Protein AF-A0A1Z9S9E4-F1 (afdb_monomer)

Foldseek 3Di:
DDWDKDWFDADPLLADDLVRVLVPDDPQWAEKEFEPQAPPNRRGHPLVSVVVSCVVRVHHYYYDPHPVHSTGITIGD

Sequence (77 aa):
MDIPVKRVALCEDFKAEASAMKAAIDDDMIMIVGSAPCFHHGVVDEIAELGEIALDTDVWYRSSNGWDGCFPILILR

Mean predicted aligned error: 5.11 Å

Solvent-accessible surface area (backbone atoms only — not comparable to full-atom values): 4452 Å² total; per-residue (Å²): 137,90,63,53,72,50,75,48,71,60,41,97,85,70,30,56,34,64,69,59,45,62,72,67,62,54,98,57,46,52,32,39,36,44,32,59,35,14,62,83,77,65,44,61,34,64,60,67,62,52,46,50,51,20,65,76,67,79,28,42,72,42,84,40,73,13,91,89,47,75,54,36,35,37,34,39,105

Radius of gyration: 11.32 Å; Cα contacts (8 Å, |Δi|>4): 153; chains: 1; bounding box: 24×25×30 Å

Structure (mmCIF, N/CA/C/O backbone):
data_AF-A0A1Z9S9E4-F1
#
_entry.id   AF-A0A1Z9S9E4-F1
#
loop_
_atom_site.group_PDB
_atom_site.id
_atom_site.type_symbol
_atom_site.label_atom_id
_atom_site.label_alt_id
_atom_site.label_comp_id
_atom_site.label_asym_id
_atom_site.label_entity_id
_atom_site.label_seq_id
_atom_site.pdbx_PDB_ins_code
_atom_site.Cartn_x
_atom_site.Cartn_y
_atom_site.Cartn_z
_atom_site.occupancy
_atom_site.B_iso_or_equiv
_atom_site.auth_seq_id
_atom_site.auth_comp_id
_atom_site.auth_asym_id
_atom_site.auth_atom_id
_atom_site.pdbx_PDB_model_num
ATOM 1 N N . MET A 1 1 ? 5.588 -17.726 16.722 1.00 46.38 1 MET A N 1
ATOM 2 C CA . MET A 1 1 ? 4.697 -16.552 16.744 1.00 46.38 1 MET A CA 1
ATOM 3 C C . MET A 1 1 ? 3.796 -16.685 15.544 1.00 46.38 1 MET A C 1
ATOM 5 O O . MET A 1 1 ? 4.333 -16.867 14.461 1.00 46.38 1 MET A O 1
ATOM 9 N N . ASP A 1 2 ? 2.487 -16.703 15.760 1.00 80.25 2 ASP A N 1
ATOM 10 C CA . ASP A 1 2 ? 1.485 -16.967 14.726 1.00 80.25 2 ASP A CA 1
ATOM 11 C C . ASP A 1 2 ? 0.690 -15.673 14.541 1.00 80.25 2 ASP A C 1
ATOM 13 O O . ASP A 1 2 ? -0.256 -15.410 15.276 1.00 80.25 2 ASP A O 1
ATOM 17 N N . ILE A 1 3 ? 1.205 -14.794 13.680 1.00 81.31 3 ILE A N 1
ATOM 18 C CA . ILE A 1 3 ? 0.568 -13.516 13.357 1.00 81.31 3 ILE A CA 1
ATOM 19 C C . ILE A 1 3 ? -0.141 -13.716 12.016 1.00 81.31 3 ILE A C 1
ATOM 21 O O . ILE A 1 3 ? 0.538 -14.064 11.042 1.00 81.31 3 ILE A O 1
ATOM 25 N N . PRO A 1 4 ? -1.469 -13.542 11.933 1.00 84.50 4 PRO A N 1
ATOM 26 C CA . PRO A 1 4 ? -2.183 -13.717 10.681 1.00 84.50 4 PRO A CA 1
ATOM 27 C C . PRO A 1 4 ? -1.738 -12.676 9.646 1.00 84.50 4 PRO A C 1
ATOM 29 O O . PRO A 1 4 ? -1.615 -11.484 9.929 1.00 84.50 4 PRO A O 1
ATOM 32 N N . VAL A 1 5 ? -1.491 -13.141 8.422 1.00 86.69 5 VAL A N 1
ATOM 33 C CA . VAL A 1 5 ? -1.047 -12.298 7.307 1.00 86.69 5 VAL A CA 1
ATOM 34 C C . VAL A 1 5 ? -2.061 -12.382 6.180 1.00 86.69 5 VAL A C 1
ATOM 36 O O . VAL A 1 5 ? -2.324 -13.466 5.651 1.00 86.69 5 VAL A O 1
ATOM 39 N N . LYS A 1 6 ? -2.585 -11.229 5.764 1.00 86.81 6 LYS A N 1
ATOM 40 C CA . LYS A 1 6 ? -3.484 -11.104 4.618 1.00 86.81 6 LYS A CA 1
ATOM 41 C C . LYS A 1 6 ? -2.716 -10.494 3.451 1.00 86.81 6 LYS A C 1
ATOM 43 O O . LYS A 1 6 ? -2.112 -9.433 3.571 1.00 86.81 6 LYS A O 1
ATOM 48 N N . ARG A 1 7 ? -2.713 -11.197 2.317 1.00 86.25 7 ARG A N 1
ATOM 49 C CA . ARG A 1 7 ? -2.080 -10.736 1.074 1.00 86.25 7 ARG A CA 1
ATOM 50 C C . ARG A 1 7 ? -3.148 -10.175 0.155 1.00 86.25 7 ARG A C 1
ATOM 52 O O . ARG A 1 7 ? -4.181 -10.817 -0.039 1.00 86.25 7 ARG A O 1
ATOM 59 N N . VAL A 1 8 ? -2.887 -8.998 -0.393 1.00 86.31 8 VAL A N 1
ATOM 60 C CA . VAL A 1 8 ? -3.776 -8.334 -1.349 1.00 86.31 8 VAL A CA 1
ATOM 61 C C . VAL A 1 8 ? -3.271 -8.587 -2.772 1.00 86.31 8 VAL A C 1
ATOM 63 O O . VAL A 1 8 ? -2.102 -8.923 -2.977 1.00 86.31 8 VAL A O 1
ATOM 66 N N . ALA A 1 9 ? -4.167 -8.503 -3.754 1.00 81.81 9 ALA A N 1
ATOM 67 C CA . ALA A 1 9 ? -3.793 -8.606 -5.157 1.00 81.81 9 ALA A CA 1
ATOM 68 C C . ALA A 1 9 ? -2.857 -7.455 -5.575 1.00 81.81 9 ALA A C 1
ATOM 70 O O . ALA A 1 9 ? -2.863 -6.373 -4.986 1.00 81.81 9 ALA A O 1
ATOM 71 N N . LEU A 1 10 ? -2.037 -7.727 -6.590 1.00 84.19 10 LEU A N 1
ATOM 72 C CA . LEU A 1 10 ? -1.193 -6.738 -7.253 1.00 84.19 10 LEU A CA 1
ATOM 73 C C . LEU A 1 10 ? -1.917 -6.175 -8.478 1.00 84.19 10 LEU A C 1
ATOM 75 O O . LEU A 1 10 ? -2.709 -6.878 -9.109 1.00 84.19 10 LEU A O 1
ATOM 79 N N . CYS A 1 11 ? -1.559 -4.952 -8.858 1.00 83.88 11 CYS A N 1
ATOM 80 C CA . CYS A 1 11 ? -1.892 -4.381 -10.159 1.00 83.88 11 CYS A CA 1
ATOM 81 C C . CYS A 1 11 ? -1.199 -5.144 -11.305 1.00 83.88 11 CYS A C 1
ATOM 83 O O . CYS A 1 11 ? -0.242 -5.891 -11.085 1.00 83.88 11 CYS A O 1
ATOM 85 N N . GLU A 1 12 ? -1.620 -4.889 -12.549 1.00 84.81 12 GLU A N 1
ATOM 86 C CA . GLU A 1 12 ? -0.977 -5.447 -13.755 1.00 84.81 12 GLU A CA 1
ATOM 87 C C . GLU A 1 12 ? 0.515 -5.080 -13.855 1.00 84.81 12 GLU A C 1
ATOM 89 O O . GLU A 1 12 ? 1.320 -5.878 -14.330 1.00 84.81 12 GLU A O 1
ATOM 94 N N . ASP A 1 13 ? 0.899 -3.919 -13.314 1.00 84.06 13 ASP A N 1
ATOM 95 C CA . ASP A 1 13 ? 2.289 -3.451 -13.227 1.00 84.06 13 ASP A CA 1
ATOM 96 C C . ASP A 1 13 ? 3.079 -4.072 -12.055 1.00 84.06 13 ASP A C 1
ATOM 98 O O . ASP A 1 13 ? 4.173 -3.614 -11.719 1.00 84.06 13 ASP A O 1
ATOM 102 N N . PHE A 1 14 ? 2.526 -5.099 -11.401 1.00 82.31 14 PHE A N 1
ATOM 103 C CA . PHE A 1 14 ? 3.099 -5.809 -10.251 1.00 82.31 14 PHE A CA 1
ATOM 104 C C . PHE A 1 14 ? 3.341 -4.963 -8.991 1.00 82.31 14 PHE A C 1
ATOM 106 O O . PHE A 1 14 ? 4.062 -5.398 -8.091 1.00 82.31 14 PHE A O 1
ATOM 113 N N . LYS A 1 15 ? 2.731 -3.778 -8.916 1.00 83.62 15 LYS A N 1
ATOM 114 C CA . LYS A 1 15 ? 2.712 -2.911 -7.731 1.00 83.62 15 LYS A CA 1
ATOM 115 C C . LYS A 1 15 ? 1.543 -3.252 -6.808 1.00 83.62 15 LYS A C 1
ATOM 117 O O . LYS A 1 15 ? 0.536 -3.805 -7.255 1.00 83.62 15 LYS A O 1
ATOM 122 N N . ALA A 1 16 ? 1.659 -2.884 -5.538 1.00 83.25 16 ALA A N 1
ATOM 123 C CA . ALA A 1 16 ? 0.562 -2.919 -4.581 1.00 83.25 16 ALA A CA 1
ATOM 124 C C . ALA A 1 16 ? -0.647 -2.103 -5.073 1.00 83.25 16 ALA A C 1
ATOM 126 O O . ALA A 1 16 ? -0.515 -0.930 -5.423 1.00 83.25 16 ALA A O 1
ATOM 127 N N . GLU A 1 17 ? -1.835 -2.712 -5.067 1.00 87.25 17 GLU A N 1
ATOM 128 C CA . GLU A 1 17 ? -3.077 -2.008 -5.379 1.00 87.25 17 GLU A CA 1
ATOM 129 C C . GLU A 1 17 ? -3.601 -1.282 -4.126 1.00 87.25 17 GLU A C 1
ATOM 131 O O . GLU A 1 17 ? -4.169 -1.896 -3.217 1.00 87.25 17 GLU A O 1
ATOM 136 N N . ALA A 1 18 ? -3.424 0.039 -4.081 1.00 84.31 18 ALA A N 1
ATOM 137 C CA . ALA A 1 18 ? -3.793 0.889 -2.948 1.00 84.31 18 ALA A CA 1
ATOM 138 C C . ALA A 1 18 ? -5.291 0.811 -2.583 1.00 84.31 18 ALA A C 1
ATOM 140 O O . ALA A 1 18 ? -5.644 0.700 -1.406 1.00 84.31 18 ALA A O 1
ATOM 141 N N . SER A 1 19 ? -6.182 0.785 -3.581 1.00 85.62 19 SER A N 1
ATOM 142 C CA . SER A 1 19 ? -7.632 0.624 -3.389 1.00 85.62 19 SER A CA 1
ATOM 143 C C . SER A 1 19 ? -7.986 -0.698 -2.719 1.00 85.62 19 SER A C 1
ATOM 145 O O . SER A 1 19 ? -8.745 -0.719 -1.746 1.00 85.62 19 SER A O 1
ATOM 147 N N . ALA A 1 20 ? -7.420 -1.799 -3.212 1.00 85.44 20 ALA A N 1
ATOM 148 C CA . ALA A 1 20 ? -7.650 -3.117 -2.642 1.00 85.44 20 ALA A CA 1
ATOM 149 C C . ALA A 1 20 ? -7.041 -3.238 -1.238 1.00 85.44 20 ALA A C 1
ATOM 151 O O . ALA A 1 20 ? -7.645 -3.871 -0.373 1.00 85.44 20 ALA A O 1
ATOM 152 N N . MET A 1 21 ? -5.892 -2.599 -0.979 1.00 86.25 21 MET A N 1
ATOM 153 C CA . MET A 1 21 ? -5.313 -2.527 0.365 1.00 86.25 21 MET A CA 1
ATOM 154 C C . MET A 1 21 ? -6.235 -1.790 1.328 1.00 86.25 21 MET A C 1
ATOM 156 O O . MET A 1 21 ? -6.580 -2.350 2.364 1.00 86.25 21 MET A O 1
ATOM 160 N N . LYS A 1 22 ? -6.701 -0.590 0.968 1.00 86.94 22 LYS A N 1
ATOM 161 C CA . LYS A 1 22 ? -7.615 0.195 1.807 1.00 86.94 22 LYS A CA 1
ATOM 162 C C . LYS A 1 22 ? -8.916 -0.556 2.098 1.00 86.94 22 LYS A C 1
ATOM 164 O O . LYS A 1 22 ? -9.393 -0.527 3.225 1.00 86.94 22 LYS A O 1
ATOM 169 N N . ALA A 1 23 ? -9.461 -1.273 1.114 1.00 87.88 23 ALA A N 1
ATOM 170 C CA . ALA A 1 23 ? -10.664 -2.090 1.289 1.00 87.88 23 ALA A CA 1
ATOM 171 C C . ALA A 1 23 ? -10.443 -3.349 2.147 1.00 87.88 23 ALA A C 1
ATOM 173 O O . ALA A 1 23 ? -11.398 -3.912 2.680 1.00 87.88 23 ALA A O 1
ATOM 174 N N . ALA A 1 24 ? -9.203 -3.827 2.244 1.00 87.38 24 ALA A N 1
ATOM 175 C CA . ALA A 1 24 ? -8.855 -5.025 2.992 1.00 87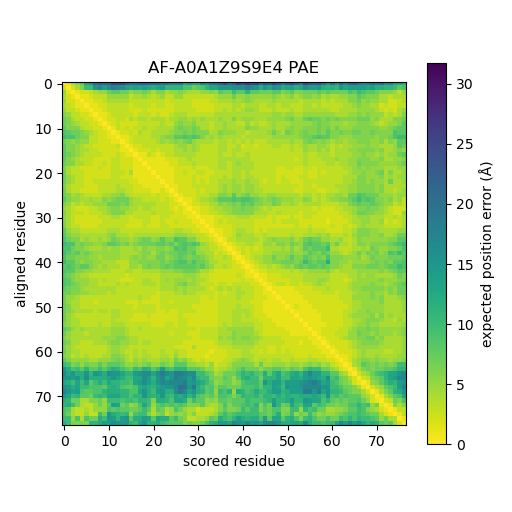.38 24 ALA A CA 1
ATOM 176 C C . ALA A 1 24 ? -8.432 -4.744 4.441 1.00 87.38 24 ALA A C 1
ATOM 178 O O . ALA A 1 24 ? -8.295 -5.723 5.183 1.00 87.38 24 ALA A O 1
ATOM 179 N N . ILE A 1 25 ? -8.234 -3.474 4.813 1.00 89.00 25 ILE A N 1
ATOM 180 C CA . ILE A 1 25 ? -7.976 -3.039 6.187 1.00 89.00 25 ILE A CA 1
ATOM 181 C C . ILE A 1 25 ? -9.252 -3.200 7.020 1.00 89.00 25 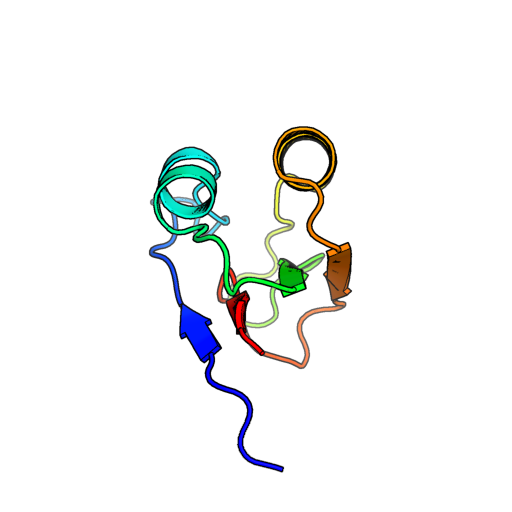ILE A C 1
ATOM 183 O O . ILE A 1 25 ? -10.336 -2.798 6.603 1.00 89.00 25 ILE A O 1
ATOM 187 N N . ASP A 1 26 ? -9.102 -3.813 8.189 1.00 86.12 26 ASP A N 1
ATOM 188 C CA . ASP A 1 26 ? -10.136 -4.002 9.203 1.00 86.12 26 ASP A CA 1
ATOM 189 C C . ASP A 1 26 ? -9.619 -3.519 10.570 1.00 86.12 26 ASP A C 1
ATOM 191 O O . ASP A 1 26 ? -8.452 -3.144 10.698 1.00 86.12 26 ASP A O 1
ATOM 195 N N . ASP A 1 27 ? -10.487 -3.508 11.585 1.00 86.38 27 ASP A N 1
ATOM 196 C CA . ASP A 1 27 ? -10.174 -2.985 12.926 1.00 86.38 27 ASP A CA 1
ATOM 197 C C . ASP A 1 27 ? -9.083 -3.791 13.667 1.00 86.38 27 ASP A C 1
ATOM 199 O O . ASP A 1 27 ? -8.542 -3.322 14.670 1.00 86.38 27 ASP A O 1
ATOM 203 N N . ASP A 1 28 ? -8.750 -4.996 13.187 1.00 88.06 28 ASP A N 1
ATOM 204 C CA . ASP A 1 28 ? -7.716 -5.862 13.763 1.00 88.06 28 ASP A CA 1
ATOM 205 C C . ASP A 1 28 ? -6.346 -5.680 13.079 1.00 88.06 28 ASP A C 1
ATOM 207 O O . ASP A 1 28 ? -5.347 -6.283 13.498 1.00 88.06 28 ASP A O 1
ATOM 211 N N . MET A 1 29 ? -6.266 -4.849 12.033 1.00 88.25 29 MET A N 1
ATOM 212 C CA . MET A 1 29 ? -5.015 -4.554 11.340 1.00 88.25 29 MET A CA 1
ATOM 213 C C . MET A 1 29 ? -4.113 -3.655 12.172 1.00 88.25 29 MET A C 1
ATOM 215 O O . MET A 1 29 ? -4.497 -2.576 12.611 1.00 88.25 29 MET A O 1
ATOM 219 N N . ILE A 1 30 ? -2.857 -4.072 12.319 1.00 89.44 30 ILE A N 1
ATOM 220 C CA . ILE A 1 30 ? -1.847 -3.303 13.054 1.00 89.44 30 ILE A CA 1
ATOM 221 C C . ILE A 1 30 ? -0.802 -2.686 12.130 1.00 89.44 30 ILE A C 1
ATOM 223 O O . ILE A 1 30 ? -0.196 -1.671 12.476 1.00 89.44 30 ILE A O 1
ATOM 227 N N . MET A 1 31 ? -0.547 -3.296 10.968 1.00 88.50 31 MET A N 1
ATOM 228 C CA . MET A 1 31 ? 0.518 -2.852 10.077 1.00 88.50 31 MET A CA 1
ATOM 229 C C . MET A 1 31 ? 0.252 -3.219 8.622 1.00 88.50 31 MET A C 1
ATOM 231 O O . MET A 1 31 ? -0.216 -4.309 8.305 1.00 88.50 31 MET A O 1
ATOM 235 N N . ILE A 1 32 ? 0.656 -2.323 7.732 1.00 89.44 32 ILE A N 1
ATOM 236 C CA . ILE A 1 32 ? 0.757 -2.543 6.298 1.00 89.44 32 ILE A CA 1
ATOM 237 C C . ILE A 1 32 ? 2.229 -2.503 5.875 1.00 89.44 32 ILE A C 1
ATOM 239 O O . ILE A 1 32 ? 3.031 -1.730 6.412 1.00 89.44 32 ILE A O 1
ATOM 243 N N . VAL A 1 33 ? 2.595 -3.342 4.910 1.00 87.06 33 VAL A N 1
ATOM 244 C CA . VAL A 1 33 ? 3.966 -3.460 4.408 1.00 87.06 33 VAL A CA 1
ATOM 245 C C . VAL A 1 33 ? 3.984 -3.230 2.901 1.00 87.06 33 VAL A C 1
ATOM 247 O O . VAL A 1 33 ? 3.264 -3.902 2.162 1.00 87.06 33 VAL A O 1
ATOM 250 N N . GLY A 1 34 ? 4.819 -2.283 2.465 1.00 84.81 34 GLY A N 1
ATOM 251 C CA . GLY A 1 34 ? 5.093 -1.986 1.056 1.00 84.81 34 GLY A CA 1
ATOM 252 C C . GLY A 1 34 ? 6.558 -2.249 0.701 1.00 84.81 34 GLY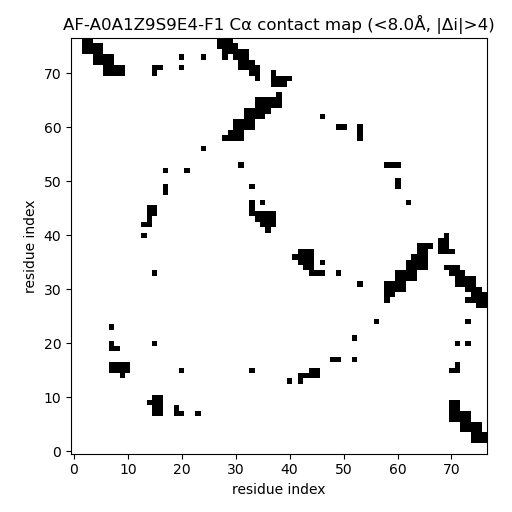 A C 1
ATOM 253 O O . GLY A 1 34 ? 7.453 -1.996 1.512 1.00 84.81 34 GLY A O 1
ATOM 254 N N . SER A 1 35 ? 6.816 -2.741 -0.510 1.00 82.56 35 SER A N 1
ATOM 255 C CA . SER A 1 35 ? 8.149 -3.121 -0.991 1.00 82.56 35 SER A CA 1
ATOM 256 C C . SER A 1 35 ? 8.820 -2.023 -1.820 1.00 82.56 35 SER A C 1
ATOM 258 O O . SER A 1 35 ? 8.241 -1.469 -2.754 1.00 82.56 35 SER A O 1
ATOM 260 N N . ALA A 1 36 ? 10.094 -1.745 -1.532 1.00 83.19 36 ALA A N 1
ATOM 261 C CA . ALA A 1 36 ? 10.892 -0.747 -2.239 1.00 83.19 36 ALA A CA 1
ATOM 262 C C . ALA A 1 36 ? 12.391 -1.124 -2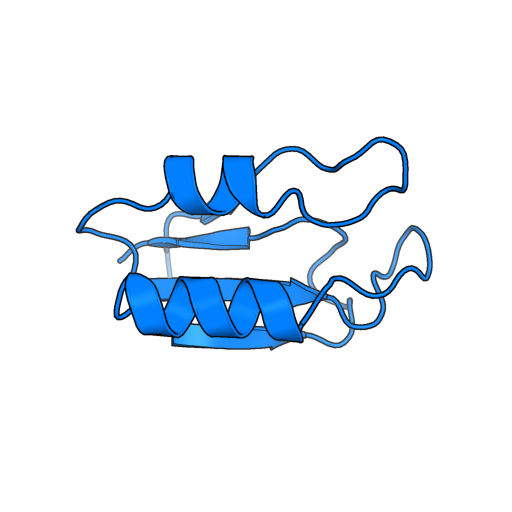.286 1.00 83.19 36 ALA A C 1
ATOM 264 O O . ALA A 1 36 ? 13.177 -0.637 -1.469 1.00 83.19 36 ALA A O 1
ATOM 265 N N . PRO A 1 37 ? 12.837 -1.960 -3.245 1.00 79.75 37 PRO A N 1
ATOM 266 C CA . PRO A 1 37 ? 12.072 -2.612 -4.309 1.00 79.75 37 PRO A CA 1
ATOM 267 C C . PRO A 1 37 ? 11.545 -4.005 -3.928 1.00 79.75 37 PRO A C 1
ATOM 269 O O . PRO A 1 37 ? 12.022 -4.665 -3.011 1.00 79.75 37 PRO A O 1
ATOM 272 N N . CYS A 1 38 ? 10.583 -4.464 -4.713 1.00 78.62 38 CYS A N 1
ATOM 273 C CA . CYS A 1 38 ? 9.985 -5.788 -4.724 1.00 78.62 38 CYS A CA 1
ATOM 274 C C . CYS A 1 38 ? 10.968 -6.821 -5.310 1.00 78.62 38 CYS A C 1
ATOM 276 O O . CYS A 1 38 ? 11.437 -6.656 -6.435 1.00 78.62 38 CYS A O 1
ATOM 278 N N . PHE A 1 39 ? 11.267 -7.914 -4.599 1.00 78.31 39 PHE A N 1
ATOM 279 C CA . PHE A 1 39 ? 12.315 -8.871 -5.009 1.00 78.31 39 PHE A CA 1
AT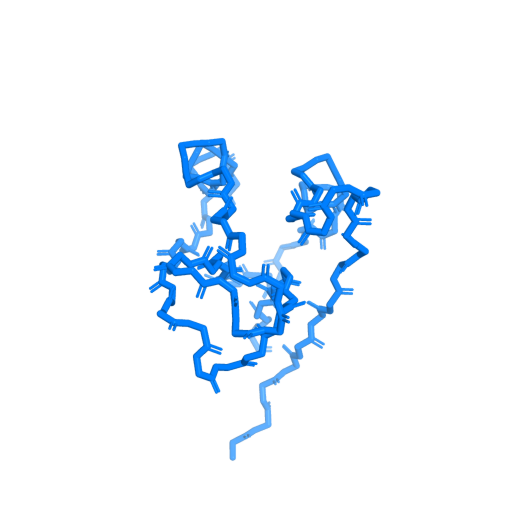OM 280 C C . PHE A 1 39 ? 12.090 -9.563 -6.366 1.00 78.31 39 PHE A C 1
ATOM 282 O O . PHE A 1 39 ? 13.032 -9.736 -7.131 1.00 78.31 39 PHE A O 1
ATOM 289 N N . HIS A 1 40 ? 10.855 -9.957 -6.676 1.00 74.88 40 HIS A N 1
ATOM 290 C CA . HIS A 1 40 ? 10.524 -10.743 -7.871 1.00 74.88 40 HIS A CA 1
ATOM 291 C C . HIS A 1 40 ? 10.492 -9.899 -9.148 1.00 74.88 40 HIS A C 1
ATOM 293 O O . HIS A 1 40 ? 10.895 -10.373 -10.206 1.00 74.88 40 HIS A O 1
ATOM 299 N N . HIS A 1 41 ? 10.008 -8.660 -9.049 1.00 80.00 41 HIS A N 1
ATOM 300 C CA . HIS A 1 41 ? 9.742 -7.815 -10.216 1.00 80.00 41 HIS A CA 1
ATOM 301 C C . HIS A 1 41 ? 10.635 -6.568 -10.273 1.00 80.00 41 HIS A C 1
ATOM 303 O O . HIS A 1 41 ? 10.636 -5.865 -11.276 1.00 80.00 41 HIS A O 1
ATOM 309 N N . GLY A 1 42 ? 11.395 -6.272 -9.213 1.00 81.00 42 GLY A N 1
ATOM 310 C CA . GLY A 1 42 ? 12.253 -5.085 -9.131 1.00 81.00 42 GLY A CA 1
ATOM 311 C C . GLY A 1 42 ? 11.489 -3.758 -9.086 1.00 81.00 42 GLY A C 1
ATOM 312 O O . GLY A 1 42 ? 12.106 -2.701 -9.191 1.00 81.00 42 GLY A O 1
ATOM 313 N N . VAL A 1 43 ? 10.161 -3.800 -8.944 1.00 83.94 43 VAL A N 1
ATOM 314 C CA . VAL A 1 43 ? 9.291 -2.618 -8.904 1.00 83.94 43 VAL A CA 1
ATOM 315 C C . VAL A 1 43 ? 9.248 -2.016 -7.504 1.00 83.94 43 VAL A C 1
ATOM 317 O O . VAL A 1 43 ? 9.443 -2.716 -6.515 1.00 83.94 43 VAL A O 1
ATOM 320 N N . VAL A 1 44 ? 9.009 -0.713 -7.412 1.00 84.56 44 VAL A N 1
ATOM 321 C CA . VAL A 1 44 ? 8.806 -0.009 -6.141 1.00 84.56 44 VAL A CA 1
ATOM 322 C C . VAL A 1 44 ? 7.317 0.284 -6.005 1.00 84.56 44 VAL A C 1
ATOM 324 O O . VAL A 1 44 ? 6.718 0.811 -6.946 1.00 84.56 44 VAL A O 1
ATOM 327 N N . ASP A 1 45 ? 6.735 -0.082 -4.864 1.00 83.62 45 ASP A N 1
ATOM 328 C CA . ASP A 1 45 ? 5.353 0.264 -4.531 1.00 83.62 45 ASP A CA 1
ATOM 329 C C . ASP A 1 45 ? 5.205 1.775 -4.322 1.00 83.62 45 ASP A C 1
ATOM 331 O O . ASP A 1 45 ? 6.167 2.475 -3.994 1.00 83.62 45 ASP A O 1
ATOM 335 N N . GLU A 1 46 ? 3.987 2.292 -4.478 1.00 87.44 46 GLU A N 1
ATOM 336 C CA . GLU A 1 46 ? 3.688 3.713 -4.284 1.00 87.44 46 GLU A CA 1
ATOM 337 C C . GLU A 1 46 ? 3.709 4.078 -2.786 1.00 87.44 46 GLU A C 1
ATOM 339 O O . GLU A 1 46 ? 2.680 4.197 -2.126 1.00 87.44 46 GLU A O 1
ATOM 344 N N . ILE A 1 47 ? 4.914 4.250 -2.226 1.00 85.62 47 ILE A N 1
ATOM 345 C CA . ILE A 1 47 ? 5.155 4.503 -0.792 1.00 85.62 47 ILE A CA 1
ATOM 346 C C . ILE A 1 47 ? 4.340 5.691 -0.268 1.00 85.62 47 ILE A C 1
ATOM 348 O O . ILE A 1 47 ? 3.871 5.653 0.867 1.00 85.62 47 ILE A O 1
ATOM 352 N N . ALA A 1 48 ? 4.205 6.752 -1.068 1.00 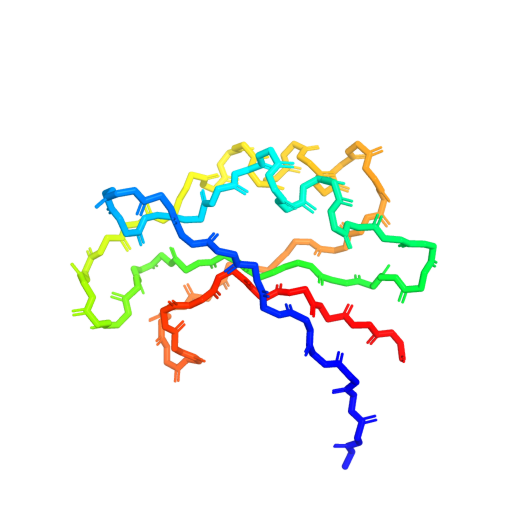88.44 48 ALA A N 1
ATOM 353 C CA . ALA A 1 48 ? 3.462 7.945 -0.674 1.00 88.44 48 ALA A CA 1
ATOM 354 C C . ALA A 1 48 ? 1.975 7.627 -0.463 1.00 88.44 48 ALA A C 1
ATOM 356 O O . ALA A 1 48 ? 1.431 7.934 0.592 1.00 88.44 48 ALA A O 1
ATOM 357 N N . GLU A 1 49 ? 1.357 6.935 -1.420 1.00 88.31 49 GLU A N 1
ATOM 358 C CA . GLU A 1 49 ? -0.053 6.545 -1.362 1.00 88.31 49 GLU A CA 1
ATOM 359 C C . GLU A 1 49 ? -0.313 5.535 -0.233 1.00 88.31 49 GLU A C 1
ATOM 361 O O . GLU A 1 49 ? -1.269 5.671 0.528 1.00 88.31 49 GLU A O 1
ATOM 3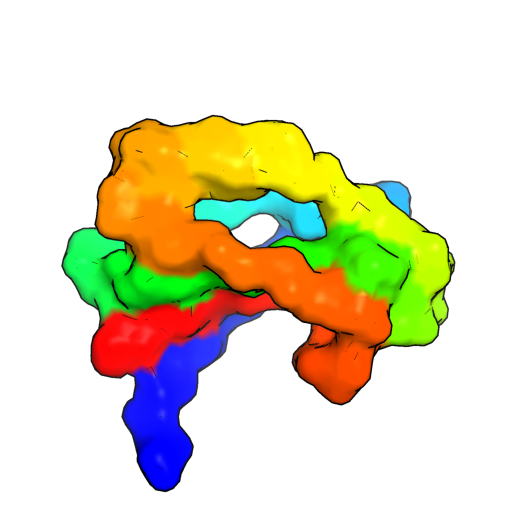66 N N . LEU A 1 50 ? 0.584 4.560 -0.046 1.00 86.69 50 LEU A N 1
ATOM 367 C CA . LEU A 1 50 ? 0.498 3.621 1.077 1.00 86.69 50 LEU A CA 1
ATOM 368 C C . LEU A 1 50 ? 0.664 4.319 2.434 1.00 86.69 50 LEU A C 1
ATOM 370 O O . LEU A 1 50 ? -0.011 3.965 3.399 1.00 86.69 50 LEU A O 1
ATOM 374 N N . GLY A 1 51 ? 1.540 5.322 2.511 1.00 88.19 51 GLY A N 1
ATOM 375 C CA . GLY A 1 51 ? 1.712 6.149 3.701 1.00 88.19 51 GLY A CA 1
ATOM 376 C C . GLY A 1 51 ? 0.458 6.955 4.037 1.00 88.19 51 GLY A C 1
ATOM 377 O O . GLY A 1 51 ? 0.079 7.024 5.203 1.00 88.19 51 GLY A O 1
ATOM 378 N N . GLU A 1 52 ? -0.219 7.509 3.031 1.00 91.38 52 GLU A N 1
ATOM 379 C CA . GLU A 1 52 ? -1.504 8.193 3.216 1.00 91.38 52 GLU A CA 1
ATOM 380 C C . GLU A 1 52 ? -2.589 7.235 3.716 1.00 91.38 52 GLU A C 1
ATOM 382 O O . GLU A 1 52 ? -3.289 7.561 4.670 1.00 91.38 52 GLU A O 1
ATOM 387 N N . ILE A 1 53 ? -2.679 6.019 3.165 1.00 89.31 53 ILE A N 1
ATOM 388 C CA . ILE A 1 53 ? -3.622 4.999 3.653 1.00 89.31 53 ILE A CA 1
ATOM 389 C C . ILE A 1 53 ? -3.359 4.664 5.122 1.00 89.31 53 ILE A C 1
ATOM 391 O O . ILE A 1 53 ? -4.307 4.568 5.902 1.00 89.31 53 ILE A O 1
ATOM 395 N N . ALA A 1 54 ? -2.094 4.503 5.512 1.00 89.56 54 ALA A N 1
ATOM 396 C CA . ALA A 1 54 ? -1.730 4.243 6.901 1.00 89.56 54 ALA A CA 1
ATOM 397 C C . ALA A 1 54 ? -2.156 5.375 7.845 1.00 89.56 54 ALA A C 1
ATOM 399 O O . ALA A 1 54 ? -2.696 5.106 8.915 1.00 89.56 54 ALA A O 1
ATOM 400 N N . LEU A 1 55 ? -1.969 6.632 7.432 1.00 90.44 55 LEU A N 1
ATOM 401 C CA . LEU A 1 55 ? -2.412 7.798 8.201 1.00 90.44 55 LEU A CA 1
ATOM 402 C C . LEU A 1 55 ? -3.943 7.894 8.281 1.00 90.44 55 LEU A C 1
ATOM 404 O O . LEU A 1 55 ? -4.472 8.211 9.343 1.00 90.44 55 LEU A O 1
ATOM 408 N N . ASP A 1 56 ? -4.647 7.595 7.188 1.00 91.06 56 ASP A N 1
ATOM 409 C CA . ASP A 1 56 ? -6.114 7.601 7.119 1.00 91.06 56 ASP A CA 1
ATOM 410 C C . ASP A 1 56 ? -6.757 6.525 8.008 1.00 91.06 56 ASP A C 1
ATOM 412 O O . ASP A 1 56 ? -7.877 6.707 8.488 1.00 91.06 56 ASP A O 1
ATOM 416 N N . THR A 1 57 ? -6.085 5.382 8.171 1.00 87.62 57 THR A N 1
ATOM 417 C CA . THR A 1 57 ? -6.626 4.188 8.845 1.00 87.62 57 THR A CA 1
ATOM 418 C C . THR A 1 57 ? -5.995 3.904 10.211 1.00 87.62 57 THR A C 1
ATOM 420 O O . THR A 1 57 ? -6.355 2.919 10.842 1.00 87.62 57 THR A O 1
ATOM 423 N N . ASP A 1 58 ? -5.096 4.775 10.683 1.00 89.50 58 ASP A N 1
ATOM 424 C CA . ASP A 1 58 ? -4.367 4.654 11.959 1.00 89.50 58 ASP A CA 1
ATOM 425 C C . ASP A 1 58 ? -3.610 3.317 12.128 1.00 89.50 58 ASP A C 1
ATOM 427 O O . ASP A 1 58 ? -3.459 2.782 13.226 1.00 89.50 58 ASP A O 1
ATOM 431 N N . VAL A 1 59 ? -3.097 2.770 11.021 1.00 90.31 59 VAL A N 1
ATOM 432 C CA . VAL A 1 59 ? -2.282 1.541 10.998 1.00 90.31 59 VAL A CA 1
ATOM 433 C C . VAL A 1 59 ? -0.818 1.868 10.725 1.00 90.31 59 VAL A C 1
ATOM 435 O O . VAL A 1 59 ? -0.480 2.871 10.099 1.00 90.31 59 VAL A O 1
ATOM 438 N N . TRP A 1 60 ? 0.103 1.018 11.175 1.00 88.69 60 TRP A N 1
ATOM 439 C CA . TRP A 1 60 ? 1.527 1.281 10.968 1.00 88.69 60 TRP A CA 1
ATOM 440 C C . TRP A 1 60 ? 1.937 1.013 9.522 1.00 88.69 60 TRP A C 1
ATOM 442 O O . TRP A 1 60 ? 1.616 -0.031 8.968 1.00 88.69 60 TRP A O 1
ATOM 452 N N . TYR A 1 61 ? 2.725 1.904 8.925 1.00 88.56 61 TYR A N 1
ATOM 453 C CA . TYR A 1 61 ? 3.354 1.652 7.629 1.00 88.56 61 TYR A CA 1
ATOM 454 C C . TYR A 1 61 ? 4.799 1.184 7.800 1.00 88.56 61 TYR A C 1
ATOM 456 O O . TYR A 1 61 ? 5.602 1.829 8.483 1.00 88.56 61 TYR A O 1
ATOM 464 N N . ARG A 1 62 ? 5.164 0.091 7.125 1.00 85.88 62 ARG A N 1
ATOM 465 C CA . ARG A 1 62 ? 6.545 -0.384 7.038 1.00 85.88 62 ARG A CA 1
ATOM 466 C C . ARG A 1 62 ? 6.980 -0.520 5.584 1.00 85.88 62 ARG A C 1
ATOM 468 O O . ARG A 1 62 ? 6.467 -1.349 4.846 1.00 85.88 62 ARG A O 1
ATOM 475 N N . SER A 1 63 ? 8.021 0.219 5.210 1.00 82.88 63 SER A N 1
ATOM 476 C CA . SER A 1 63 ? 8.752 -0.065 3.973 1.00 82.88 63 SER A CA 1
ATOM 477 C C . SER A 1 63 ? 9.721 -1.235 4.186 1.00 82.88 63 SER A C 1
ATOM 479 O O . SER A 1 63 ? 10.493 -1.257 5.159 1.00 82.88 63 SER A O 1
ATOM 481 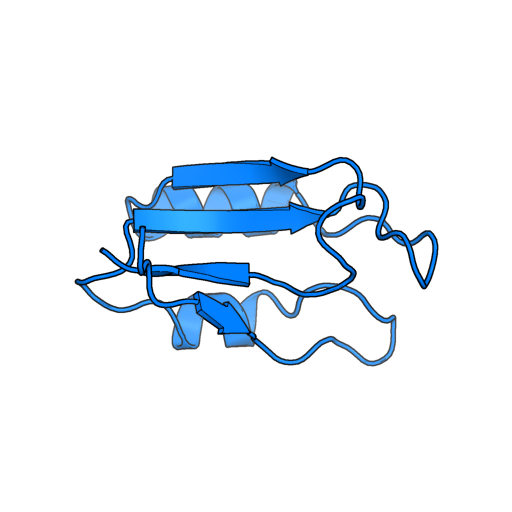N N . SER A 1 64 ? 9.673 -2.214 3.287 1.00 78.94 64 SER A N 1
ATOM 482 C CA . SER A 1 64 ? 10.623 -3.320 3.201 1.00 78.94 64 SER A CA 1
ATOM 483 C C . SER A 1 64 ? 11.512 -3.189 1.963 1.00 78.94 64 SER A C 1
ATOM 485 O O . SER A 1 64 ? 11.180 -2.528 0.981 1.00 78.94 64 SER A O 1
ATOM 487 N N . ASN A 1 65 ? 12.679 -3.825 2.017 1.00 72.25 65 ASN A N 1
ATOM 488 C CA . ASN A 1 65 ? 13.636 -3.900 0.914 1.00 72.25 65 ASN A CA 1
ATOM 489 C C . ASN A 1 65 ? 13.471 -5.191 0.079 1.00 72.25 65 ASN A C 1
ATOM 491 O O . ASN A 1 65 ? 14.425 -5.615 -0.572 1.00 72.25 65 ASN A O 1
ATOM 495 N N . GLY A 1 66 ? 12.297 -5.836 0.140 1.00 63.44 66 GLY A N 1
ATOM 496 C CA . GLY A 1 66 ? 11.885 -6.928 -0.749 1.00 63.44 66 GLY A CA 1
ATOM 497 C C . GLY A 1 66 ? 12.227 -8.353 -0.303 1.00 63.44 66 GLY A C 1
ATOM 498 O O . GLY A 1 66 ? 11.794 -9.304 -0.952 1.00 63.44 66 GLY A O 1
ATOM 499 N N . TRP A 1 67 ? 12.967 -8.547 0.792 1.00 56.66 67 TRP A N 1
ATOM 500 C CA . TRP A 1 67 ? 13.386 -9.886 1.257 1.00 56.66 67 TRP A CA 1
ATOM 501 C C . TRP A 1 67 ? 12.224 -10.745 1.790 1.00 56.66 67 TRP A C 1
ATOM 503 O O . TRP A 1 67 ? 12.354 -11.957 1.937 1.00 56.66 67 TRP A O 1
ATOM 513 N N . ASP A 1 68 ? 11.090 -10.109 2.057 1.00 60.97 68 ASP A N 1
ATOM 514 C CA . ASP A 1 68 ? 9.820 -10.639 2.551 1.00 60.97 68 ASP A CA 1
ATOM 515 C C . ASP A 1 68 ? 8.847 -11.080 1.437 1.00 60.97 68 ASP A C 1
ATOM 517 O O . ASP A 1 68 ? 7.810 -11.687 1.717 1.00 60.97 68 ASP A O 1
ATOM 521 N N . GLY A 1 69 ? 9.217 -10.880 0.168 1.00 58.69 69 GLY A N 1
ATOM 522 C CA . GLY A 1 69 ? 8.434 -11.288 -0.998 1.00 58.69 69 GLY A CA 1
ATOM 523 C C . GLY A 1 69 ? 7.631 -10.147 -1.628 1.00 58.69 69 GLY A C 1
ATOM 524 O O . GLY A 1 69 ? 7.380 -9.119 -1.017 1.00 58.69 69 GLY A O 1
ATOM 525 N N . CYS A 1 70 ? 7.249 -10.325 -2.896 1.00 57.62 70 CYS A N 1
ATOM 526 C CA . CYS A 1 70 ? 6.558 -9.307 -3.696 1.00 57.62 70 CYS A CA 1
ATOM 527 C C . CYS A 1 70 ? 5.049 -9.292 -3.442 1.00 57.62 70 CYS A C 1
ATOM 529 O O . CYS A 1 70 ? 4.279 -9.620 -4.342 1.00 57.62 70 CYS A O 1
ATOM 531 N N . PHE A 1 71 ? 4.611 -8.985 -2.223 1.00 63.03 71 PHE A N 1
ATOM 532 C CA . PHE A 1 71 ? 3.181 -8.910 -1.936 1.00 63.03 71 PHE A CA 1
ATOM 533 C C . PHE A 1 71 ? 2.868 -7.720 -1.028 1.00 63.03 71 PHE A C 1
ATOM 535 O O . PHE A 1 71 ? 3.567 -7.546 -0.031 1.00 63.03 71 PHE A O 1
ATOM 542 N N . PRO A 1 72 ? 1.800 -6.949 -1.305 1.00 63.69 72 PRO A N 1
ATOM 543 C CA . PRO A 1 72 ? 1.219 -6.050 -0.323 1.00 63.69 72 PRO A CA 1
ATOM 544 C C . PRO A 1 72 ? 0.722 -6.900 0.839 1.00 63.69 72 PRO A C 1
ATOM 546 O O . PRO A 1 72 ? -0.210 -7.706 0.708 1.00 63.69 72 PRO A O 1
ATOM 549 N N . ILE A 1 73 ? 1.419 -6.769 1.961 1.00 71.06 73 ILE A N 1
ATOM 550 C CA . ILE A 1 73 ? 1.171 -7.549 3.163 1.00 71.06 73 ILE A CA 1
ATOM 551 C C . ILE A 1 73 ? 0.447 -6.657 4.164 1.00 71.06 73 ILE A C 1
ATOM 553 O O . ILE A 1 73 ? 0.937 -5.601 4.556 1.00 71.06 73 ILE A O 1
ATOM 557 N N . LEU A 1 74 ? -0.720 -7.123 4.590 1.00 70.19 74 LEU A N 1
ATOM 558 C CA . LEU A 1 74 ? -1.441 -6.609 5.739 1.00 70.19 74 LEU A CA 1
ATOM 559 C C . LEU A 1 74 ? -1.198 -7.573 6.907 1.00 70.19 74 LEU A C 1
ATOM 561 O O . LEU A 1 74 ? -1.380 -8.790 6.771 1.00 70.19 74 LEU A O 1
ATOM 565 N N . ILE A 1 75 ? -0.739 -7.036 8.030 1.00 75.19 75 ILE A N 1
ATOM 566 C CA . ILE A 1 75 ? -0.422 -7.778 9.248 1.00 75.19 75 ILE A CA 1
ATOM 567 C C . ILE A 1 75 ? -1.491 -7.458 10.290 1.00 75.19 75 IL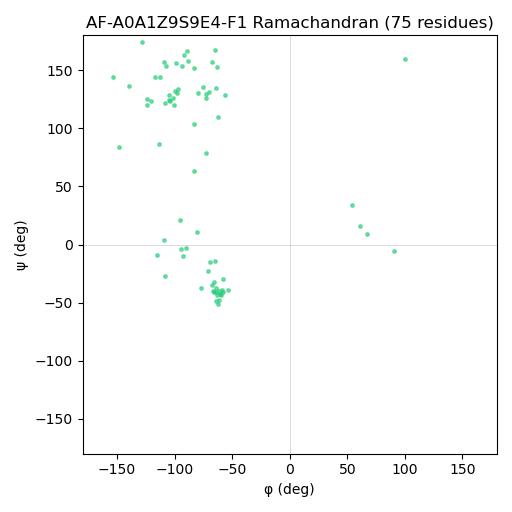E A C 1
ATOM 569 O O . ILE A 1 75 ? -1.694 -6.298 10.659 1.00 75.19 75 ILE A O 1
ATOM 573 N N . LEU A 1 76 ? -2.146 -8.518 10.753 1.00 71.62 76 LEU A N 1
ATOM 574 C CA . LEU A 1 76 ? -3.178 -8.498 11.787 1.00 71.62 76 LEU A CA 1
ATOM 575 C C . LEU A 1 76 ? -2.553 -8.653 13.178 1.00 71.62 76 LEU A C 1
ATOM 577 O O . LEU A 1 76 ? -1.385 -9.025 13.301 1.00 71.62 76 LEU A O 1
ATOM 581 N N . ARG A 1 77 ? -3.329 -8.378 14.226 1.00 66.44 77 ARG A N 1
ATOM 582 C CA . ARG A 1 77 ? -2.979 -8.760 15.600 1.00 66.44 77 ARG A CA 1
ATOM 583 C C . ARG A 1 77 ? -3.030 -10.275 15.832 1.00 66.44 77 ARG A C 1
ATOM 585 O O . ARG A 1 77 ? -3.898 -10.953 15.243 1.00 66.44 77 ARG A O 1
#

Nearest PDB structures (foldseek):
  8biv-assembly1_A  TM=8.357E-01  e=1.095E-01  Toxoplasma gondii
  5x2y-assembly1_D  TM=8.901E-01  e=1.628E-01  Pseudomonas putida
  3qi6-assembly1_A  TM=8.366E-01  e=1.859E-01  Mycobacterium ulcerans Agy99
  3qi6-assembly1_C  TM=8.842E-01  e=2.952E-01  Mycobacterium ulcerans Agy99
  5x2y-assembly1_C  TM=8.852E-01  e=2.952E-01  Pseudomonas putida

Secondary structure (DSSP, 8-state):
----EEEPPBPTTSSB-HHHHHHH--TTEEEEEEESS-TTT-----HHHHHHHHHHHT-EEEEE-STT-SS-EEEE-

pLDDT: mean 81.62, std 9.4, range [46.38, 91.38]